Protein AF-A0A6G4JZB1-F1 (afdb_monomer_lite)

Structure (mmCIF, N/CA/C/O backbone):
data_AF-A0A6G4JZB1-F1
#
_entry.id   AF-A0A6G4JZB1-F1
#
loop_
_atom_site.group_PDB
_atom_site.id
_atom_site.type_symbol
_atom_site.label_atom_id
_atom_site.label_alt_id
_atom_site.label_comp_id
_atom_site.label_asym_id
_atom_site.label_entity_id
_atom_site.label_seq_id
_atom_site.pdbx_PDB_ins_code
_atom_site.Cartn_x
_atom_site.Cartn_y
_atom_site.Cartn_z
_atom_site.occupancy
_atom_site.B_iso_or_equiv
_atom_site.auth_seq_id
_atom_site.auth_comp_id
_atom_site.auth_asym_id
_atom_site.auth_atom_id
_atom_site.pdbx_PDB_model_num
ATOM 1 N N . ILE A 1 1 ? 35.717 -1.666 25.561 1.00 60.50 1 ILE A N 1
ATOM 2 C CA . ILE A 1 1 ? 34.489 -2.225 24.941 1.00 60.50 1 ILE A CA 1
ATOM 3 C C . ILE A 1 1 ? 33.728 -2.940 26.048 1.00 60.50 1 ILE A C 1
ATOM 5 O O . ILE A 1 1 ? 34.234 -3.934 26.551 1.00 60.50 1 ILE A O 1
ATOM 9 N N . LEU A 1 2 ? 32.600 -2.392 26.508 1.00 69.06 2 LEU A N 1
ATOM 10 C CA . LEU A 1 2 ? 31.787 -3.022 27.555 1.00 69.06 2 LEU A CA 1
ATOM 11 C C . LEU A 1 2 ? 31.188 -4.321 26.997 1.00 69.06 2 LEU A C 1
ATOM 13 O O . LEU A 1 2 ? 30.444 -4.284 26.016 1.00 69.06 2 LEU A O 1
ATOM 17 N N . ARG A 1 3 ? 31.567 -5.466 27.576 1.00 77.88 3 ARG A N 1
ATOM 18 C CA . ARG A 1 3 ? 30.972 -6.767 27.247 1.00 77.88 3 ARG A CA 1
ATOM 19 C C . ARG A 1 3 ? 29.593 -6.850 27.896 1.00 77.88 3 ARG A C 1
ATOM 21 O O . ARG A 1 3 ? 29.434 -6.490 29.058 1.00 77.88 3 ARG A O 1
ATOM 28 N N . ARG A 1 4 ? 28.606 -7.293 27.117 1.00 82.31 4 ARG A N 1
ATOM 29 C CA . ARG A 1 4 ? 27.284 -7.669 27.632 1.00 82.31 4 ARG A CA 1
ATOM 30 C C . ARG A 1 4 ? 27.442 -8.871 28.569 1.00 82.31 4 ARG A C 1
ATOM 32 O O . ARG A 1 4 ? 28.405 -9.621 28.423 1.00 82.31 4 ARG A O 1
ATOM 39 N N . THR A 1 5 ? 26.535 -9.004 29.527 1.00 83.62 5 THR A N 1
ATOM 40 C CA . THR A 1 5 ? 26.512 -10.108 30.491 1.00 83.62 5 THR A CA 1
ATOM 41 C C . THR A 1 5 ? 26.128 -11.425 29.801 1.00 83.62 5 THR A C 1
ATOM 43 O O . THR A 1 5 ? 25.475 -11.400 28.757 1.00 83.62 5 THR A O 1
ATOM 46 N N . ASP A 1 6 ? 26.551 -12.571 30.344 1.00 81.62 6 ASP A N 1
ATOM 47 C CA . ASP A 1 6 ? 26.324 -13.895 29.724 1.00 81.62 6 ASP A CA 1
ATOM 48 C C . ASP A 1 6 ? 24.838 -14.295 29.662 1.00 81.62 6 ASP A C 1
ATOM 50 O O . ASP A 1 6 ? 24.435 -15.099 28.825 1.00 81.62 6 ASP A O 1
ATOM 54 N N . ASP A 1 7 ? 24.005 -13.697 30.510 1.00 85.62 7 ASP A N 1
ATOM 55 C CA . ASP A 1 7 ? 22.547 -13.836 30.549 1.00 85.62 7 ASP A CA 1
ATOM 56 C C . ASP A 1 7 ? 21.815 -12.841 29.629 1.00 85.62 7 ASP A C 1
ATOM 58 O O . ASP A 1 7 ? 20.581 -12.821 29.566 1.00 85.62 7 ASP A O 1
ATOM 62 N N . TRP A 1 8 ? 22.552 -11.996 28.900 1.00 87.12 8 TRP A N 1
ATOM 63 C CA . TRP A 1 8 ? 21.954 -10.998 28.026 1.00 87.12 8 TRP A CA 1
ATOM 64 C C . TRP A 1 8 ? 21.229 -11.666 26.851 1.00 87.12 8 TRP A C 1
ATOM 66 O O . TRP A 1 8 ? 21.840 -12.223 25.940 1.00 87.12 8 TRP A O 1
ATOM 76 N N . MET A 1 9 ? 19.902 -11.545 26.839 1.00 81.12 9 MET A N 1
ATOM 77 C CA . MET A 1 9 ? 19.035 -12.034 25.766 1.00 81.12 9 MET A CA 1
ATOM 78 C C . MET A 1 9 ? 18.485 -10.862 24.950 1.00 81.12 9 MET A C 1
ATOM 80 O O . MET A 1 9 ? 17.901 -9.920 25.492 1.00 81.12 9 MET A O 1
ATOM 84 N N . ASP A 1 10 ? 18.634 -10.919 23.624 1.00 80.19 10 ASP A N 1
ATOM 85 C CA . ASP A 1 10 ? 18.078 -9.901 22.731 1.00 80.19 10 ASP A CA 1
ATOM 86 C C . ASP A 1 10 ? 16.546 -9.997 22.700 1.00 80.19 10 ASP A C 1
ATOM 88 O O . ASP A 1 10 ? 15.960 -10.881 22.076 1.00 80.19 10 ASP A O 1
ATOM 92 N N . GLY A 1 11 ? 15.875 -9.061 23.372 1.00 78.25 11 GLY A N 1
ATOM 93 C CA . GLY A 1 11 ? 14.413 -8.998 23.435 1.00 78.25 11 GLY A CA 1
ATOM 94 C C . GLY A 1 11 ? 13.727 -8.603 22.121 1.00 78.25 11 GLY A C 1
ATOM 95 O O . GLY A 1 11 ? 12.495 -8.553 22.068 1.00 78.25 11 GLY A O 1
ATOM 96 N N . ARG A 1 12 ? 14.480 -8.306 21.052 1.00 79.44 12 ARG A N 1
ATOM 97 C CA . ARG A 1 12 ? 13.924 -7.961 19.736 1.00 79.44 12 ARG A CA 1
ATOM 98 C C . ARG A 1 12 ? 13.266 -9.177 19.084 1.00 79.44 12 ARG A C 1
ATOM 100 O O . ARG A 1 12 ? 13.866 -9.884 18.284 1.00 79.44 12 ARG A O 1
ATOM 107 N N . ARG A 1 13 ? 11.981 -9.376 19.370 1.00 65.75 13 ARG A N 1
ATOM 108 C CA . ARG A 1 13 ? 11.105 -10.273 18.610 1.00 65.75 13 ARG A CA 1
ATOM 109 C C . ARG A 1 13 ? 10.319 -9.478 17.573 1.00 65.75 13 ARG A C 1
ATOM 111 O O . ARG A 1 13 ? 9.730 -8.443 17.885 1.00 65.75 13 ARG A O 1
ATOM 118 N N . SER A 1 14 ? 10.307 -9.961 16.330 1.00 63.75 14 SER A N 1
ATOM 119 C CA . SER A 1 14 ? 9.401 -9.436 15.307 1.00 63.75 14 SER A CA 1
ATOM 120 C C . SER A 1 14 ? 7.967 -9.643 15.792 1.00 63.75 14 SER A C 1
ATOM 122 O O . SER A 1 14 ? 7.580 -10.775 16.077 1.00 63.75 14 SER A O 1
ATOM 124 N N . ARG A 1 15 ? 7.176 -8.570 15.912 1.00 67.25 15 ARG A N 1
ATOM 125 C CA . ARG A 1 15 ? 5.741 -8.720 16.179 1.00 67.25 15 ARG A CA 1
ATOM 126 C C . ARG A 1 15 ? 5.111 -9.383 14.963 1.00 67.25 15 ARG A C 1
ATOM 128 O O . ARG A 1 15 ? 5.006 -8.754 13.910 1.00 67.25 15 ARG A O 1
ATOM 135 N N . HIS A 1 16 ? 4.694 -10.636 15.113 1.00 66.50 16 HIS A N 1
ATOM 136 C CA . HIS A 1 16 ? 3.805 -11.258 14.147 1.00 66.50 16 HIS A CA 1
ATOM 137 C C . HIS A 1 16 ? 2.464 -10.532 14.253 1.00 66.50 16 HIS A C 1
ATOM 139 O O . HIS A 1 16 ? 1.798 -10.588 15.282 1.00 66.50 16 HIS A O 1
ATOM 145 N N . THR A 1 17 ? 2.147 -9.732 13.242 1.00 73.25 17 THR A N 1
ATOM 146 C CA . THR A 1 17 ? 0.848 -9.069 13.130 1.00 73.25 17 THR A CA 1
ATOM 147 C C . THR A 1 17 ? 0.073 -9.865 12.105 1.00 73.25 17 THR A C 1
ATOM 149 O O . THR A 1 17 ? 0.628 -10.146 11.043 1.00 73.25 17 THR A O 1
ATOM 152 N N . ASP A 1 18 ? -1.166 -10.228 12.418 1.00 84.81 18 ASP A N 1
ATOM 153 C CA . ASP A 1 18 ? -2.039 -10.835 11.425 1.00 84.81 18 ASP A CA 1
ATOM 154 C C . ASP A 1 18 ? -2.263 -9.828 10.283 1.00 84.81 18 ASP A C 1
ATOM 156 O O . ASP A 1 18 ? -2.802 -8.730 10.469 1.00 84.81 18 ASP A O 1
ATOM 160 N N . ASP A 1 19 ? -1.724 -10.169 9.115 1.00 90.56 19 ASP A N 1
ATOM 161 C CA . ASP A 1 19 ? -1.755 -9.367 7.896 1.00 90.56 19 ASP A CA 1
ATOM 162 C C . ASP A 1 19 ? -2.898 -9.818 6.958 1.00 90.56 19 ASP A C 1
ATOM 164 O O . ASP A 1 19 ? -3.039 -9.253 5.873 1.00 90.56 19 ASP A O 1
ATOM 168 N N . THR A 1 20 ? -3.735 -10.782 7.372 1.00 91.94 20 THR A N 1
ATOM 169 C CA . THR A 1 20 ? -4.769 -11.420 6.534 1.00 91.94 20 THR A CA 1
ATOM 170 C C . THR A 1 20 ? -5.805 -10.426 6.009 1.00 91.94 20 THR A C 1
ATOM 172 O O . THR A 1 20 ? -6.041 -10.379 4.804 1.00 91.94 20 THR A O 1
ATOM 175 N N . ASP A 1 21 ? -6.366 -9.566 6.867 1.00 91.25 21 ASP A N 1
ATOM 176 C CA . ASP A 1 21 ? -7.328 -8.531 6.442 1.00 91.25 21 ASP A CA 1
ATOM 177 C C . ASP A 1 21 ? -6.719 -7.579 5.398 1.00 91.25 21 ASP A C 1
ATOM 179 O O . ASP A 1 21 ? -7.290 -7.310 4.339 1.00 91.25 21 ASP A O 1
ATOM 183 N N . VAL A 1 22 ? -5.494 -7.118 5.661 1.00 92.19 22 VAL A N 1
ATOM 184 C CA . VAL A 1 22 ? -4.789 -6.206 4.756 1.00 92.19 22 VAL A CA 1
ATOM 185 C C . VAL A 1 22 ? -4.487 -6.896 3.428 1.00 92.19 22 VAL A C 1
ATOM 187 O O . VAL A 1 22 ? -4.600 -6.265 2.378 1.00 92.19 22 VAL A O 1
ATOM 190 N N . LEU A 1 23 ? -4.130 -8.181 3.452 1.00 94.88 23 LEU A N 1
ATOM 191 C CA . LEU A 1 23 ? -3.879 -8.976 2.256 1.00 94.88 23 LEU A CA 1
ATOM 192 C C . LEU A 1 23 ? -5.148 -9.135 1.406 1.00 94.88 23 LEU A C 1
ATOM 194 O O . LEU A 1 23 ? -5.083 -8.914 0.198 1.00 94.88 23 LEU A O 1
ATOM 198 N N . LEU A 1 24 ? -6.303 -9.423 2.015 1.00 94.75 24 LEU A N 1
ATOM 199 C CA . LEU A 1 24 ? -7.589 -9.498 1.307 1.00 94.75 24 LEU A CA 1
ATOM 200 C C . LEU A 1 24 ? -7.930 -8.172 0.618 1.00 94.75 24 LEU A C 1
ATOM 202 O O . LEU A 1 24 ? -8.268 -8.145 -0.567 1.00 94.75 24 LEU A O 1
ATOM 206 N N . ARG A 1 25 ? -7.755 -7.051 1.325 1.00 93.81 25 ARG A N 1
ATOM 207 C CA . ARG A 1 25 ? -7.970 -5.713 0.755 1.00 93.81 25 ARG A CA 1
ATOM 208 C C . ARG A 1 25 ? -6.993 -5.402 -0.382 1.00 93.81 25 ARG A C 1
ATOM 210 O O . ARG A 1 25 ? -7.384 -4.789 -1.372 1.00 93.81 25 ARG A O 1
ATOM 217 N N . ILE A 1 26 ? -5.733 -5.831 -0.270 1.00 95.00 26 ILE A N 1
ATOM 218 C CA . ILE A 1 26 ? -4.740 -5.708 -1.348 1.00 95.00 26 ILE A CA 1
ATOM 219 C C . ILE A 1 26 ? -5.170 -6.519 -2.576 1.00 95.00 26 ILE A C 1
ATOM 221 O O . ILE A 1 26 ? -5.110 -5.990 -3.684 1.00 95.00 26 ILE A O 1
ATOM 225 N N . HIS A 1 27 ? -5.621 -7.764 -2.400 1.00 94.94 27 HIS A N 1
ATOM 226 C CA . HIS A 1 27 ? -6.093 -8.598 -3.508 1.00 94.94 27 HIS A CA 1
ATOM 227 C C . HIS A 1 27 ? -7.280 -7.973 -4.236 1.00 94.94 27 HIS A C 1
ATOM 229 O O . HIS A 1 27 ? -7.290 -7.971 -5.464 1.00 94.94 27 HIS A O 1
ATOM 235 N N . HIS A 1 28 ? -8.223 -7.382 -3.499 1.00 93.69 28 HIS A N 1
ATOM 236 C CA . HIS A 1 28 ? -9.338 -6.657 -4.099 1.00 93.69 28 HIS A CA 1
ATOM 237 C C . HIS A 1 28 ? -8.855 -5.496 -4.986 1.00 93.69 28 HIS A C 1
ATOM 239 O O . HIS A 1 28 ? -9.252 -5.389 -6.141 1.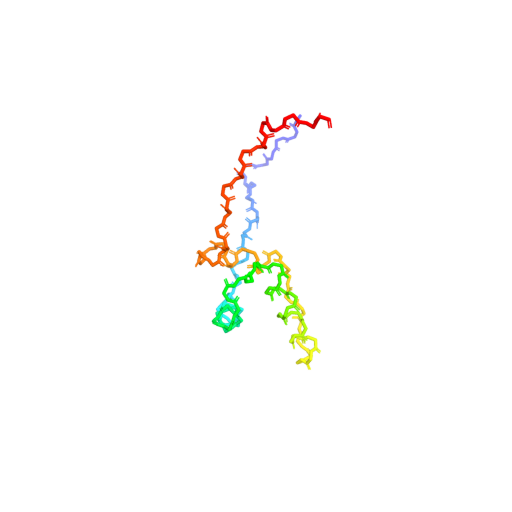00 93.69 28 HIS A O 1
ATOM 245 N N . VAL A 1 29 ? -7.922 -4.671 -4.492 1.00 93.50 29 VAL A N 1
ATOM 246 C CA . VAL A 1 29 ? -7.365 -3.549 -5.270 1.00 93.50 29 VAL A CA 1
ATOM 247 C C . VAL A 1 29 ? -6.590 -4.026 -6.504 1.00 93.50 29 VAL A C 1
ATOM 249 O O . VAL A 1 29 ? -6.701 -3.420 -7.567 1.00 93.50 29 VAL A O 1
ATOM 252 N N . ILE A 1 30 ? -5.784 -5.084 -6.376 1.00 92.25 30 ILE A N 1
ATOM 253 C CA . ILE A 1 30 ? -4.966 -5.604 -7.484 1.00 92.25 30 ILE A CA 1
ATOM 254 C C . ILE A 1 30 ? -5.827 -6.277 -8.555 1.00 92.25 30 ILE A C 1
ATOM 256 O O . ILE A 1 30 ? -5.494 -6.155 -9.731 1.00 92.25 30 ILE A O 1
ATOM 260 N N . GLY A 1 31 ? -6.917 -6.950 -8.168 1.00 89.75 31 GLY A N 1
ATOM 261 C CA . GLY A 1 31 ? -7.858 -7.565 -9.108 1.00 89.75 31 GLY A CA 1
ATOM 262 C C . GLY A 1 31 ? -8.411 -6.558 -10.117 1.00 89.75 31 GLY A C 1
ATOM 263 O O . GLY A 1 31 ? -8.417 -6.831 -11.313 1.00 89.75 31 GLY A O 1
ATOM 264 N N . GLU A 1 32 ? -8.764 -5.361 -9.647 1.00 89.44 32 GLU A N 1
ATOM 265 C CA . GLU A 1 32 ? -9.250 -4.271 -10.501 1.00 89.44 32 GLU A CA 1
ATOM 266 C C . GLU A 1 32 ? -8.113 -3.515 -11.213 1.00 89.44 32 GLU A C 1
ATOM 268 O O . GLU A 1 32 ? -8.286 -2.982 -12.310 1.00 89.44 32 GLU A O 1
ATOM 273 N N . LEU A 1 33 ? -6.930 -3.428 -10.589 1.00 90.06 33 LEU A N 1
ATOM 274 C CA . LEU A 1 33 ? -5.826 -2.565 -11.027 1.00 90.06 33 LEU A CA 1
ATOM 275 C C . LEU A 1 33 ? -4.483 -3.322 -11.055 1.00 90.06 33 LEU A C 1
ATOM 277 O O . LEU A 1 33 ? -3.574 -3.016 -10.273 1.00 90.06 33 LEU A O 1
ATOM 281 N N . PRO A 1 34 ? -4.277 -4.253 -12.006 1.00 86.62 34 PRO A N 1
ATOM 282 C CA . PRO A 1 34 ? -3.097 -5.126 -12.036 1.00 86.62 34 PRO A CA 1
ATOM 283 C C . PRO A 1 34 ? -1.781 -4.390 -12.336 1.00 86.62 34 PRO A C 1
ATOM 285 O O . PRO A 1 34 ? -0.699 -4.938 -12.155 1.00 86.62 34 PRO A O 1
ATOM 288 N N . THR A 1 35 ? -1.838 -3.127 -12.775 1.00 91.00 35 THR A N 1
ATOM 289 C CA . THR A 1 35 ? -0.657 -2.282 -13.043 1.00 91.00 35 THR A CA 1
ATOM 290 C C . THR A 1 35 ? -0.232 -1.438 -11.839 1.00 91.00 35 THR A C 1
ATOM 292 O O . THR A 1 35 ? 0.661 -0.586 -11.944 1.00 91.00 35 THR A O 1
ATOM 295 N N . TYR A 1 36 ? -0.886 -1.603 -10.687 1.00 94.75 36 TYR A N 1
ATOM 296 C CA . TYR A 1 36 ? -0.622 -0.785 -9.511 1.00 94.75 36 TYR A CA 1
ATOM 297 C C . TYR A 1 36 ? 0.448 -1.424 -8.630 1.00 94.75 36 TYR A C 1
ATOM 299 O O . TYR A 1 36 ? 0.273 -2.479 -8.036 1.00 94.75 36 TYR A O 1
ATOM 307 N N . GLY A 1 37 ? 1.575 -0.723 -8.497 1.00 93.25 37 GLY A N 1
ATOM 308 C CA . GLY A 1 37 ? 2.600 -1.067 -7.519 1.00 93.25 37 GLY A CA 1
ATOM 309 C C . GLY A 1 37 ? 2.195 -0.667 -6.098 1.00 93.25 37 GLY A C 1
ATOM 310 O O . GLY A 1 37 ? 1.284 0.139 -5.884 1.00 93.25 37 GLY A O 1
ATOM 311 N N . TYR A 1 38 ? 2.950 -1.153 -5.113 1.00 95.25 38 TYR A N 1
ATOM 312 C CA . TYR A 1 38 ? 2.614 -1.019 -3.691 1.00 95.25 38 TYR A CA 1
ATOM 313 C C . TYR A 1 38 ? 2.339 0.416 -3.212 1.00 95.25 38 TYR A C 1
ATOM 315 O O . TYR A 1 38 ? 1.530 0.614 -2.311 1.00 95.25 38 TYR A O 1
ATOM 323 N N . ARG A 1 39 ? 2.979 1.437 -3.806 1.00 95.19 39 ARG A N 1
ATOM 324 C CA . ARG A 1 39 ? 2.738 2.846 -3.437 1.00 95.19 39 ARG A CA 1
ATOM 325 C C . ARG A 1 39 ? 1.330 3.308 -3.807 1.00 95.19 39 ARG A C 1
ATOM 327 O O . ARG A 1 39 ? 0.727 4.047 -3.037 1.00 95.19 39 ARG A O 1
ATOM 334 N N . ARG A 1 40 ? 0.813 2.878 -4.965 1.00 96.19 40 ARG A N 1
ATOM 335 C CA . ARG A 1 40 ? -0.548 3.217 -5.404 1.00 96.19 40 ARG A CA 1
ATOM 336 C C . ARG A 1 40 ? -1.585 2.427 -4.614 1.00 96.19 40 ARG A C 1
ATOM 338 O O . ARG A 1 40 ? -2.546 3.017 -4.139 1.00 96.19 40 ARG A O 1
ATOM 345 N N . VAL A 1 41 ? -1.333 1.134 -4.393 1.00 96.25 41 VAL A N 1
ATOM 346 C CA . VAL A 1 41 ? -2.170 0.292 -3.523 1.00 96.25 41 VAL A CA 1
ATOM 347 C C . VAL A 1 41 ? -2.269 0.900 -2.121 1.00 96.25 41 VAL A C 1
ATOM 349 O O . VAL A 1 41 ? -3.365 1.081 -1.604 1.00 96.25 41 VAL A O 1
ATOM 352 N N . TRP A 1 42 ? -1.145 1.318 -1.530 1.00 97.25 42 TRP A N 1
ATOM 353 C CA . TRP A 1 42 ? -1.135 1.996 -0.232 1.00 97.25 42 TRP A CA 1
ATOM 354 C C . TRP A 1 42 ? -1.983 3.275 -0.213 1.00 97.25 42 TRP A C 1
ATOM 356 O O . TRP A 1 42 ? -2.726 3.485 0.742 1.00 97.25 42 TRP A O 1
ATOM 366 N N . ALA A 1 43 ? -1.899 4.114 -1.250 1.00 96.69 43 ALA A N 1
ATOM 367 C CA . ALA A 1 43 ? -2.689 5.342 -1.321 1.00 96.69 43 ALA A CA 1
ATOM 368 C C . ALA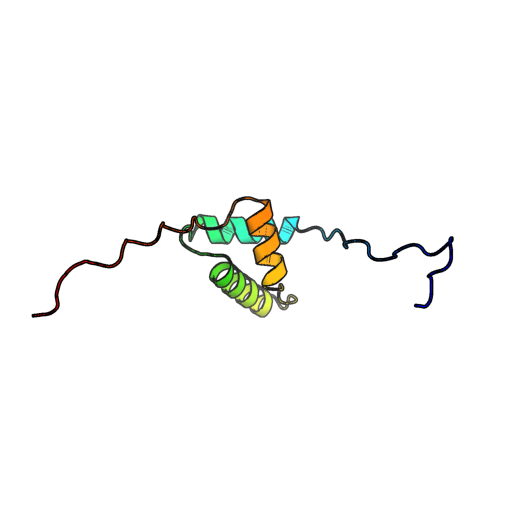 A 1 43 ? -4.202 5.053 -1.321 1.00 96.69 43 ALA A C 1
ATOM 370 O O . ALA A 1 43 ? -4.951 5.728 -0.618 1.00 96.69 43 ALA A O 1
ATOM 371 N N . LEU A 1 44 ? -4.638 4.018 -2.045 1.00 95.38 44 LEU A N 1
ATOM 372 C CA . LEU A 1 44 ? -6.041 3.592 -2.066 1.00 95.38 44 LEU A CA 1
ATOM 373 C C . LEU A 1 44 ? -6.489 3.031 -0.714 1.00 95.38 44 LEU A C 1
ATOM 375 O O . LEU A 1 44 ? -7.521 3.444 -0.193 1.00 95.38 44 LEU A O 1
ATOM 379 N N . LEU A 1 45 ? -5.685 2.154 -0.107 1.00 94.62 45 LEU A N 1
ATOM 380 C CA . LEU A 1 45 ? -5.980 1.599 1.217 1.00 94.62 45 LEU A CA 1
ATOM 381 C C . LEU A 1 45 ? -6.063 2.682 2.295 1.00 94.62 45 LEU A C 1
ATOM 383 O O . LEU A 1 45 ? -6.907 2.599 3.184 1.00 94.62 45 LEU A O 1
ATOM 387 N N . ARG A 1 46 ? -5.196 3.697 2.212 1.00 95.31 46 ARG A N 1
ATOM 388 C CA . ARG A 1 46 ? -5.211 4.844 3.118 1.00 95.31 46 ARG A CA 1
ATOM 389 C C . ARG A 1 46 ? -6.477 5.675 2.941 1.00 95.31 46 ARG A C 1
ATOM 391 O O . ARG A 1 46 ? -7.131 5.952 3.936 1.00 95.31 46 ARG A O 1
ATOM 398 N N . ARG A 1 47 ? -6.841 6.011 1.699 1.00 94.75 47 ARG A N 1
ATOM 399 C CA . ARG A 1 47 ? -8.077 6.748 1.404 1.00 94.75 47 ARG A CA 1
ATOM 400 C C . ARG A 1 47 ? -9.308 6.000 1.921 1.00 94.75 47 ARG A C 1
ATOM 402 O O . ARG A 1 47 ? -10.175 6.616 2.521 1.00 94.75 47 ARG A O 1
ATOM 409 N N . GLN A 1 48 ? -9.363 4.682 1.726 1.00 92.94 48 GLN A N 1
ATOM 410 C CA . GLN A 1 48 ? -10.462 3.861 2.233 1.00 92.94 48 GLN A CA 1
ATOM 411 C C . GLN A 1 48 ? -10.501 3.859 3.767 1.00 92.94 48 GLN A C 1
ATOM 413 O O . GLN A 1 48 ? -11.552 4.071 4.352 1.00 92.94 48 GLN A O 1
ATOM 418 N N . ALA A 1 49 ? -9.348 3.703 4.428 1.00 92.25 49 ALA A N 1
ATOM 419 C CA . ALA A 1 49 ? -9.281 3.764 5.887 1.00 92.25 49 ALA A CA 1
ATOM 420 C C . ALA A 1 49 ? -9.740 5.124 6.442 1.00 92.25 49 ALA A C 1
ATOM 422 O O . ALA A 1 49 ? -10.442 5.158 7.444 1.00 92.25 49 ALA A O 1
ATOM 423 N N . GLU A 1 50 ? -9.392 6.230 5.777 1.00 93.50 50 GLU A N 1
ATOM 424 C CA . GLU A 1 50 ? -9.847 7.575 6.153 1.00 93.50 50 GLU A CA 1
ATOM 425 C C . GLU A 1 50 ? -11.374 7.725 6.033 1.00 93.50 50 GLU A C 1
ATOM 427 O O . GLU A 1 50 ? -11.985 8.342 6.902 1.00 93.50 50 GLU A O 1
ATOM 432 N N . LEU A 1 51 ? -11.997 7.126 5.010 1.00 94.19 51 LEU A N 1
ATOM 433 C CA . LEU A 1 51 ? -13.458 7.111 4.849 1.00 94.19 51 LEU A CA 1
ATOM 434 C C . LEU A 1 51 ? -14.156 6.244 5.903 1.00 94.19 51 LEU A C 1
ATOM 436 O O . LEU A 1 51 ? -15.200 6.631 6.419 1.00 94.19 51 LEU A O 1
ATOM 440 N N . ASP A 1 52 ? -13.556 5.106 6.248 1.00 92.50 52 ASP A N 1
ATOM 441 C CA . ASP A 1 52 ? -14.117 4.149 7.206 1.00 92.50 52 ASP A CA 1
ATOM 442 C C . ASP A 1 52 ? -13.817 4.522 8.673 1.00 92.50 52 ASP A C 1
ATOM 444 O O . ASP A 1 52 ? -14.185 3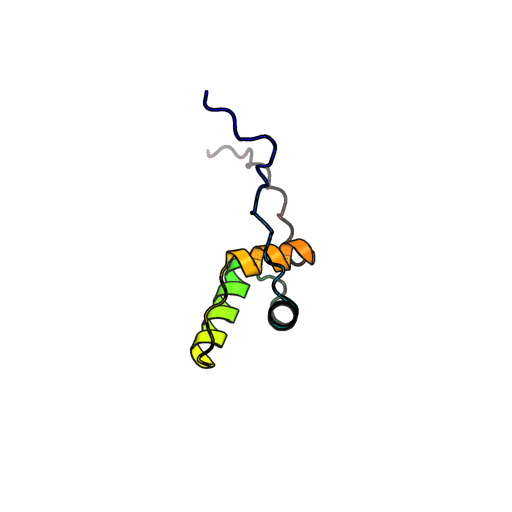.789 9.589 1.00 92.50 52 ASP A O 1
ATOM 448 N N . GLY A 1 53 ? -13.101 5.628 8.923 1.00 92.88 53 GLY A N 1
ATOM 449 C CA . GLY A 1 53 ? -12.652 6.022 10.267 1.00 92.88 53 GLY A CA 1
ATOM 450 C C . GLY A 1 53 ? -11.621 5.066 10.884 1.00 92.88 53 GLY A C 1
ATOM 451 O O . GLY A 1 53 ? -11.397 5.071 12.095 1.00 92.88 53 GLY A O 1
ATOM 452 N N . MET A 1 54 ? -10.988 4.236 10.059 1.00 90.62 54 MET A N 1
ATOM 453 C CA . MET A 1 54 ? -10.012 3.228 10.455 1.00 90.62 54 MET A CA 1
ATOM 454 C C . MET A 1 54 ? -8.589 3.807 10.504 1.00 90.62 54 MET A C 1
ATOM 456 O O . MET A 1 54 ? -8.251 4.735 9.763 1.00 90.62 54 MET A O 1
ATOM 460 N N . PRO A 1 55 ? -7.688 3.236 11.324 1.00 89.50 55 PRO A N 1
ATOM 461 C CA . PRO A 1 55 ? -6.302 3.678 11.357 1.00 89.50 55 PRO A CA 1
ATOM 462 C C . PRO A 1 55 ? -5.609 3.442 10.010 1.00 89.50 55 PRO A C 1
ATOM 464 O O . PRO A 1 55 ? -5.687 2.365 9.411 1.00 89.50 55 PRO A O 1
ATOM 467 N N . ALA A 1 56 ? -4.866 4.449 9.549 1.00 90.75 56 ALA A N 1
ATOM 468 C CA . ALA A 1 56 ? -4.134 4.365 8.295 1.00 90.75 56 ALA A CA 1
ATOM 469 C C . ALA A 1 56 ? -3.055 3.268 8.340 1.00 90.75 56 ALA A C 1
ATOM 471 O O . ALA A 1 56 ? -2.225 3.192 9.251 1.00 90.75 56 ALA A O 1
ATOM 472 N N . ILE A 1 57 ? -3.016 2.442 7.294 1.00 92.31 57 ILE A N 1
ATOM 473 C CA . ILE A 1 57 ? -2.024 1.375 7.159 1.00 92.31 57 ILE A CA 1
ATOM 474 C C . ILE A 1 57 ? -0.675 1.981 6.749 1.00 92.31 57 ILE A C 1
ATOM 476 O O . ILE A 1 57 ? -0.579 2.795 5.828 1.00 92.31 57 ILE A O 1
ATOM 480 N N . ASN A 1 58 ? 0.407 1.557 7.405 1.00 93.81 58 ASN A N 1
ATOM 481 C CA . ASN A 1 58 ? 1.757 2.002 7.065 1.00 93.81 58 ASN A CA 1
ATOM 482 C C . ASN A 1 58 ? 2.198 1.474 5.684 1.00 93.81 58 ASN A C 1
ATOM 484 O O . ASN A 1 58 ? 2.128 0.273 5.419 1.00 93.81 58 ASN A O 1
ATOM 488 N N . ALA A 1 59 ? 2.758 2.340 4.837 1.00 95.75 59 ALA A N 1
ATOM 489 C CA . ALA A 1 59 ? 3.244 1.969 3.503 1.00 95.75 59 ALA A CA 1
ATOM 490 C C . ALA A 1 59 ? 4.284 0.831 3.514 1.00 95.75 59 ALA A C 1
ATOM 492 O O . ALA A 1 59 ? 4.294 -0.017 2.623 1.00 95.75 59 ALA A O 1
ATOM 493 N N . LYS A 1 60 ? 5.148 0.773 4.537 1.00 95.31 60 LYS A N 1
ATOM 494 C CA . LYS A 1 60 ? 6.141 -0.303 4.694 1.00 95.31 60 LYS A CA 1
ATOM 495 C C . LYS A 1 60 ? 5.481 -1.654 4.970 1.00 95.31 60 LYS A C 1
ATOM 497 O O . LYS A 1 60 ? 6.005 -2.676 4.532 1.00 95.31 60 LYS A O 1
ATOM 502 N N . ARG A 1 61 ? 4.343 -1.665 5.678 1.00 94.12 61 ARG A N 1
ATOM 503 C CA . ARG A 1 61 ? 3.557 -2.881 5.938 1.00 94.12 61 ARG A CA 1
ATOM 504 C C . ARG A 1 61 ? 2.978 -3.413 4.628 1.00 9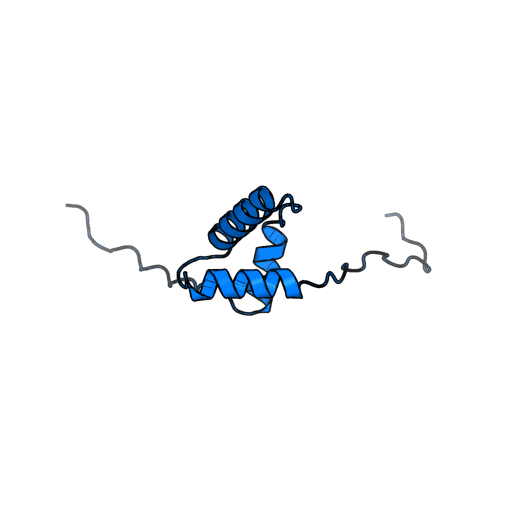4.12 61 ARG A C 1
ATOM 506 O O . ARG A 1 61 ? 3.203 -4.574 4.317 1.00 94.12 61 ARG A O 1
ATOM 513 N N . VAL A 1 62 ? 2.378 -2.541 3.812 1.00 95.19 62 VAL A N 1
ATOM 514 C CA . VAL A 1 62 ? 1.883 -2.893 2.465 1.00 95.19 62 VAL A CA 1
ATOM 515 C C . VAL A 1 62 ? 3.006 -3.460 1.592 1.00 95.19 62 VAL A C 1
ATOM 517 O O . VAL A 1 62 ? 2.851 -4.530 1.014 1.00 95.19 62 VAL A O 1
ATOM 520 N N . TYR A 1 63 ? 4.167 -2.794 1.549 1.00 95.88 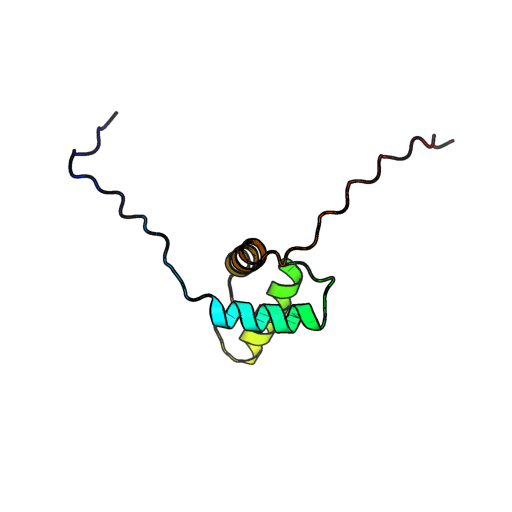63 TYR A N 1
ATOM 521 C CA . TYR A 1 63 ? 5.326 -3.287 0.797 1.00 95.88 63 TYR A CA 1
ATOM 522 C C . TYR A 1 63 ? 5.751 -4.693 1.237 1.00 95.88 63 TYR A C 1
ATOM 524 O O . TYR A 1 63 ? 5.961 -5.562 0.393 1.00 95.88 63 TYR A O 1
ATOM 532 N N . ARG A 1 64 ? 5.873 -4.926 2.551 1.00 94.75 64 ARG A N 1
ATOM 533 C CA . ARG A 1 64 ? 6.257 -6.235 3.091 1.00 94.75 64 ARG A CA 1
ATOM 534 C C . ARG A 1 64 ? 5.269 -7.327 2.694 1.00 94.75 64 ARG A C 1
ATOM 536 O O . ARG A 1 64 ? 5.712 -8.355 2.198 1.00 94.75 64 ARG A O 1
ATOM 543 N N . ILE A 1 65 ? 3.972 -7.082 2.880 1.00 94.25 65 ILE A N 1
ATOM 544 C CA . ILE A 1 65 ? 2.909 -8.044 2.561 1.00 94.25 65 ILE A CA 1
ATOM 545 C C . ILE A 1 65 ? 2.936 -8.375 1.068 1.00 94.25 65 ILE A C 1
ATOM 547 O O . ILE A 1 65 ? 2.993 -9.545 0.700 1.00 94.25 65 ILE A O 1
ATOM 551 N N . MET A 1 66 ? 2.984 -7.359 0.201 1.00 95.75 66 MET A N 1
ATOM 552 C CA . MET A 1 66 ? 3.037 -7.579 -1.247 1.00 95.75 66 MET A CA 1
ATOM 553 C C . MET A 1 66 ? 4.305 -8.319 -1.671 1.00 95.75 66 MET A C 1
ATOM 555 O O . MET A 1 66 ? 4.247 -9.180 -2.541 1.00 95.75 66 MET A O 1
ATOM 559 N N . ARG A 1 67 ? 5.451 -8.029 -1.042 1.00 94.19 67 ARG A N 1
ATOM 560 C CA . ARG A 1 67 ? 6.703 -8.746 -1.309 1.00 94.19 67 ARG A CA 1
ATOM 561 C C . ARG A 1 67 ? 6.622 -10.215 -0.890 1.00 94.19 67 ARG A C 1
ATOM 563 O O . ARG A 1 67 ? 7.080 -11.068 -1.638 1.00 94.19 67 ARG A O 1
ATOM 570 N N . GLN A 1 68 ? 6.071 -10.501 0.290 1.00 93.94 68 GLN A N 1
ATOM 571 C CA . GLN A 1 68 ? 5.949 -11.862 0.828 1.00 93.94 68 GLN A CA 1
ATOM 572 C C . GLN A 1 68 ? 4.977 -12.732 0.020 1.00 93.94 68 GLN A C 1
ATOM 574 O O . GLN A 1 68 ? 5.172 -13.938 -0.040 1.00 93.94 68 GLN A O 1
ATOM 579 N N . ASN A 1 69 ? 3.989 -12.118 -0.636 1.00 93.38 69 ASN A N 1
ATOM 580 C CA . ASN A 1 69 ? 2.976 -12.802 -1.447 1.00 93.38 69 ASN A CA 1
ATOM 581 C C . ASN A 1 69 ? 3.228 -12.699 -2.966 1.00 93.38 69 ASN A C 1
ATOM 583 O O . ASN A 1 69 ? 2.325 -12.962 -3.750 1.00 93.38 69 ASN A O 1
ATOM 587 N N . ALA A 1 70 ? 4.429 -12.286 -3.395 1.00 92.56 70 ALA A N 1
ATOM 588 C CA . ALA A 1 70 ? 4.793 -12.134 -4.812 1.00 92.56 70 ALA A CA 1
ATOM 589 C C . ALA A 1 70 ? 3.844 -11.229 -5.638 1.00 92.56 70 ALA A C 1
ATOM 591 O O . ALA A 1 70 ? 3.661 -11.422 -6.833 1.00 92.56 70 ALA A O 1
ATOM 592 N N . LEU A 1 71 ? 3.277 -10.193 -5.011 1.00 93.06 71 LEU A N 1
ATOM 593 C CA . LEU A 1 71 ? 2.324 -9.252 -5.621 1.00 93.06 71 LEU A CA 1
ATOM 594 C C . LEU A 1 71 ? 2.983 -7.967 -6.153 1.00 93.06 71 LEU A C 1
ATOM 596 O O . LEU A 1 71 ? 2.302 -6.994 -6.478 1.00 93.06 71 LEU A O 1
ATOM 600 N N . LEU A 1 72 ? 4.315 -7.889 -6.160 1.00 93.38 72 LEU A N 1
ATOM 601 C CA . LEU A 1 72 ? 5.024 -6.721 -6.679 1.00 93.38 72 LEU A CA 1
ATOM 602 C C . LEU A 1 72 ? 5.156 -6.809 -8.197 1.00 93.38 72 LEU A C 1
ATOM 604 O O . LEU A 1 72 ? 5.464 -7.864 -8.739 1.00 93.38 72 LEU A O 1
ATOM 608 N N . LEU A 1 73 ? 4.999 -5.665 -8.863 1.00 90.94 73 LEU A N 1
ATOM 609 C CA . LEU A 1 73 ? 5.247 -5.566 -10.296 1.00 90.94 73 LEU A CA 1
ATOM 610 C C . LEU A 1 73 ? 6.699 -5.908 -10.612 1.00 90.94 73 LEU A C 1
ATOM 612 O O . LEU A 1 73 ? 7.625 -5.402 -9.965 1.00 90.94 73 LEU A O 1
ATOM 616 N N . GLU A 1 74 ? 6.886 -6.703 -11.658 1.00 84.88 74 GLU A N 1
ATOM 617 C CA . GLU A 1 74 ? 8.208 -6.983 -12.184 1.00 84.88 74 GLU A CA 1
ATOM 618 C C . GLU A 1 74 ? 8.867 -5.695 -12.674 1.00 84.88 74 GLU A C 1
ATOM 620 O O . GLU A 1 74 ? 8.280 -4.863 -13.378 1.00 84.88 74 GLU A O 1
ATOM 625 N N . ARG A 1 75 ? 10.132 -5.517 -12.294 1.00 78.56 75 ARG A N 1
ATOM 626 C CA . ARG A 1 75 ? 10.937 -4.431 -12.830 1.00 78.56 75 ARG A CA 1
ATOM 627 C C . ARG A 1 75 ? 11.251 -4.767 -14.283 1.00 78.56 75 ARG A C 1
ATOM 629 O O . ARG A 1 75 ? 12.042 -5.670 -14.540 1.00 78.56 75 ARG A O 1
ATOM 636 N N . LYS A 1 76 ? 10.691 -4.001 -15.224 1.00 75.00 76 LYS A N 1
ATOM 637 C CA . LYS A 1 76 ? 11.127 -4.069 -16.624 1.00 75.00 76 LYS A CA 1
ATOM 638 C C . LYS A 1 76 ? 12.648 -3.845 -16.697 1.00 75.00 76 LYS A C 1
ATOM 640 O O . LYS A 1 76 ? 13.138 -2.907 -16.054 1.00 75.00 76 LYS A O 1
ATOM 645 N N . PRO A 1 77 ? 13.395 -4.672 -17.451 1.00 73.19 77 PRO A N 1
ATOM 646 C CA . PRO A 1 77 ? 14.816 -4.443 -17.665 1.00 73.19 77 PRO A CA 1
ATOM 647 C C . PRO A 1 77 ? 15.014 -3.057 -18.281 1.00 73.19 77 PRO A C 1
ATOM 649 O O . PRO A 1 77 ? 14.207 -2.605 -19.098 1.00 73.19 77 PRO A O 1
ATOM 652 N N . ALA A 1 78 ? 16.058 -2.354 -17.841 1.00 74.81 78 ALA A N 1
ATOM 653 C CA . ALA A 1 78 ? 16.372 -1.040 -18.379 1.00 74.81 78 ALA A CA 1
ATOM 654 C C . ALA A 1 78 ? 16.633 -1.176 -19.884 1.00 74.81 78 ALA A C 1
ATOM 656 O O . ALA A 1 78 ? 17.461 -1.988 -20.297 1.00 74.81 78 ALA A O 1
ATOM 657 N N . VAL A 1 79 ? 15.920 -0.392 -20.693 1.00 78.12 79 VAL A N 1
ATOM 658 C CA . VAL A 1 79 ? 16.220 -0.293 -22.122 1.00 78.12 79 VAL A CA 1
ATOM 659 C C . VAL A 1 79 ? 17.634 0.282 -22.238 1.00 78.12 79 VAL A C 1
ATOM 661 O O . VAL A 1 79 ? 17.906 1.305 -21.600 1.00 78.12 79 VAL A O 1
ATOM 664 N N . PRO A 1 80 ? 18.549 -0.357 -22.991 1.00 81.00 80 PRO A N 1
ATOM 665 C CA . PRO A 1 80 ? 19.884 0.184 -23.193 1.00 81.00 80 PRO A CA 1
ATOM 666 C C . PRO A 1 80 ? 19.791 1.618 -23.732 1.00 81.00 80 PRO A C 1
ATOM 668 O O . PRO A 1 80 ? 18.952 1.873 -24.603 1.00 81.00 80 PRO A O 1
ATOM 671 N N . PRO A 1 81 ? 20.616 2.561 -23.243 1.00 75.75 81 PRO A N 1
ATOM 672 C CA . PRO A 1 81 ? 20.599 3.929 -23.746 1.00 75.75 81 PRO A CA 1
ATOM 673 C C . PRO A 1 81 ? 20.840 3.928 -25.261 1.00 75.75 81 PRO A C 1
ATOM 675 O O . PRO A 1 81 ? 21.715 3.218 -25.765 1.00 75.75 81 PRO A O 1
ATOM 678 N N . SER A 1 82 ? 20.037 4.696 -26.001 1.00 77.75 82 SER A N 1
ATOM 679 C CA . SER A 1 82 ? 20.127 4.739 -27.460 1.00 77.75 82 SER A CA 1
ATOM 680 C C . SER A 1 82 ? 21.491 5.272 -27.894 1.00 77.75 82 SER A C 1
ATOM 682 O O . SER A 1 82 ? 21.861 6.381 -27.520 1.00 77.75 82 SER A O 1
ATOM 684 N N . LYS A 1 83 ? 22.198 4.543 -28.762 1.00 76.44 83 LYS A N 1
ATOM 685 C CA . LYS A 1 83 ? 23.444 5.005 -29.406 1.00 76.44 83 LYS A CA 1
ATOM 686 C C . LYS A 1 83 ? 23.201 6.013 -30.541 1.00 76.44 83 LYS A C 1
ATOM 688 O O . LYS A 1 83 ? 24.011 6.112 -31.458 1.00 76.44 83 LYS A O 1
ATOM 693 N N . ARG A 1 84 ? 22.057 6.705 -30.554 1.00 79.69 84 ARG A N 1
ATOM 694 C CA . ARG A 1 84 ? 21.789 7.719 -31.577 1.00 79.69 84 ARG A CA 1
ATOM 695 C C . ARG A 1 84 ? 22.645 8.935 -31.261 1.00 79.69 84 ARG A C 1
ATOM 697 O O . ARG A 1 84 ? 22.491 9.530 -30.200 1.00 79.69 84 ARG A O 1
ATOM 704 N N . ALA A 1 85 ? 23.534 9.286 -32.180 1.00 74.12 85 ALA A N 1
ATOM 705 C CA . ALA A 1 85 ? 24.147 10.600 -32.166 1.00 74.12 85 ALA A CA 1
ATOM 706 C C . ALA A 1 85 ? 23.036 11.642 -32.360 1.00 74.12 85 ALA A C 1
ATOM 708 O O . ALA A 1 85 ? 22.205 11.502 -33.259 1.00 74.12 85 ALA A O 1
ATOM 709 N N . HIS A 1 86 ? 23.005 12.654 -31.498 1.00 71.94 86 HIS A N 1
ATOM 710 C CA . HIS A 1 86 ? 22.298 13.889 -31.804 1.00 71.94 86 HIS A CA 1
ATOM 711 C C . HIS A 1 86 ? 23.179 14.634 -32.811 1.00 71.94 86 HIS A C 1
ATOM 713 O O . HIS A 1 86 ? 24.305 14.993 -32.471 1.00 71.94 86 HIS A O 1
ATOM 719 N N . THR A 1 87 ? 22.725 14.725 -34.061 1.00 76.56 87 THR A N 1
ATOM 720 C CA . THR A 1 87 ? 23.343 15.574 -35.091 1.00 76.56 87 THR A CA 1
ATOM 721 C C . THR A 1 87 ? 22.892 17.009 -34.896 1.00 76.56 87 THR A C 1
ATOM 723 O O . THR A 1 87 ? 21.696 17.190 -34.570 1.00 76.56 87 THR A O 1
#

Foldseek 3Di:
DDDDDPPDDDPDDDPPDPCPVVLVLLCVVCVVPVPDFLVRSLVVQQVVCVVVVHDRDDSVSSVVSCVVVVSGDDDDPDDPPDPDDDD

Organism: Escherichia coli (NCBI:txid562)

InterPro domains:
  IPR025948 HTH-like domain [PF13276] (32-73)

Radius of gyration: 20.68 Å; chains: 1; bounding box: 49×30×66 Å

pLDDT: mean 87.17, std 9.25, range [60.5, 97.25]

Secondary structure (DSSP, 8-state):
-PPPPTT------------HHHHHHHHHHHHH-TT--H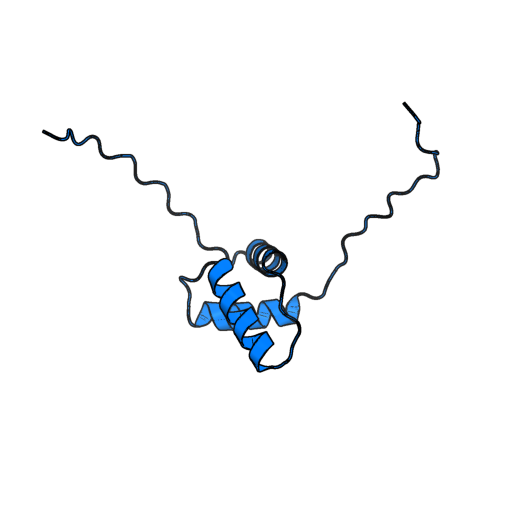HHHHHHHHHHHHHTTPPPPPHHHHHHHHHHTT-SPP-PPPPPPP-----

Sequence (87 aa):
ILRRTDDWMDGRRSRHTDDTDVLLRIHHVIGELPTYGYRRVWALLRRQAELDGMPAINAKRVYRIMRQNALLLERKPAVPPSKRAHT